Protein AF-A0A1B6LX43-F1 (afdb_monomer_lite)

Radius of gyration: 16.71 Å; chains: 1; bounding box: 38×26×52 Å

Foldseek 3Di:
DDKDKDKDKDFDADPVRHTQKIKIKMKIKDKDDDCPPCVVVSVVVVLVVLVVPQDDVPPDFPQDAPDDDDWFGFRGKDKDKDWDFDPPPHTMIMIMIMIMIMGHDPVCVVVRVVRRSPPRDDD

Organism: NCBI:txid36148

Secondary structure (DSSP, 8-state):
-EEEEEEEEEEEE-TTS-EEEEEEEEEEEEES--TTTSHHHHHHHHHHHHHH----TTS---------SSSPPEEEEEEEEEEEEE-SSS-EEEEEEEEEEEEE-GGGHHHHHHHHHT-----

Sequence (123 aa):
QQVLKVSWNVSLADSNRTPVVQGYVTLTVYGDFNKTSDSDLVSQLVQEKLASLQYQPDNSVQTQNVEDNDDLPLLFSVELKAKIDVTLPVKKSIAIVLDVEVYAQHEHRHQALELVKNIKPSF

pLDDT: mean 77.22, std 13.19, range [44.25, 90.25]

Structure (mmCIF, N/CA/C/O backbone):
data_AF-A0A1B6LX43-F1
#
_entry.id   AF-A0A1B6LX43-F1
#
loop_
_atom_site.group_PDB
_atom_site.id
_atom_site.type_symbol
_atom_site.label_atom_id
_atom_site.label_alt_id
_atom_site.label_comp_id
_atom_site.label_asym_id
_atom_site.label_entity_id
_atom_site.label_seq_id
_atom_site.pdbx_PDB_ins_code
_atom_site.Cartn_x
_atom_site.Cartn_y
_atom_site.Cartn_z
_atom_site.occupancy
_atom_site.B_iso_or_equiv
_atom_site.auth_seq_id
_atom_site.auth_comp_id
_atom_site.auth_asym_id
_atom_site.auth_atom_id
_atom_site.pdbx_PDB_model_num
ATOM 1 N N . GLN A 1 1 ? -17.123 5.881 11.614 1.00 68.38 1 GLN A N 1
ATOM 2 C CA . GLN A 1 1 ? -16.092 5.456 10.652 1.00 68.38 1 GLN A CA 1
ATOM 3 C C . GLN A 1 1 ? -15.236 6.627 10.183 1.00 68.38 1 GLN A C 1
ATOM 5 O O . GLN A 1 1 ? -15.710 7.526 9.497 1.00 68.38 1 GLN A O 1
ATOM 10 N N . GLN A 1 2 ? -13.980 6.638 10.613 1.00 81.38 2 GLN A N 1
ATOM 11 C CA . GLN A 1 2 ? -12.954 7.582 10.184 1.00 81.38 2 GLN A CA 1
ATOM 12 C C . GLN A 1 2 ? -12.116 6.980 9.052 1.00 81.38 2 GLN A C 1
ATOM 14 O O . GLN A 1 2 ? -12.033 5.757 8.922 1.00 81.38 2 GLN A O 1
ATOM 19 N N . VAL A 1 3 ? -11.511 7.854 8.242 1.00 85.44 3 VAL A N 1
ATOM 20 C CA . VAL A 1 3 ? -10.636 7.477 7.123 1.00 85.44 3 VAL A CA 1
ATOM 21 C C . VAL A 1 3 ? -9.316 8.238 7.216 1.00 85.44 3 VAL A C 1
ATOM 23 O O . VAL A 1 3 ? -9.324 9.468 7.343 1.00 85.44 3 VAL A O 1
ATOM 26 N N . LEU A 1 4 ? -8.199 7.514 7.157 1.00 85.19 4 LEU A N 1
ATOM 27 C CA . LEU A 1 4 ? -6.849 8.041 6.952 1.00 85.19 4 LEU A CA 1
ATOM 28 C C . LEU A 1 4 ? -6.369 7.571 5.576 1.00 85.19 4 LEU A C 1
ATOM 30 O O . LEU A 1 4 ? -6.441 6.381 5.286 1.00 85.19 4 LEU A O 1
ATOM 34 N N . LYS A 1 5 ? -5.900 8.497 4.738 1.00 88.69 5 LYS A N 1
ATOM 35 C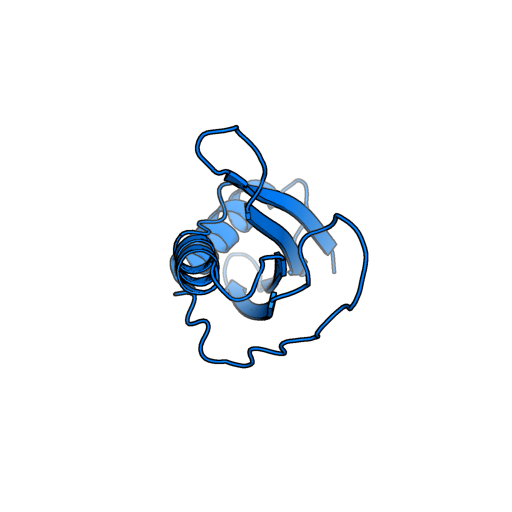 CA . LYS A 1 5 ? -5.374 8.199 3.405 1.00 88.69 5 LYS A CA 1
ATOM 36 C C . LYS A 1 5 ? -3.983 8.798 3.272 1.00 88.69 5 LYS A C 1
ATOM 38 O O . LYS A 1 5 ? -3.816 9.984 3.547 1.00 88.69 5 LYS A O 1
ATOM 43 N N . VAL A 1 6 ? -3.021 7.991 2.845 1.00 87.06 6 VAL A N 1
ATOM 44 C CA . VAL A 1 6 ? -1.645 8.419 2.579 1.00 87.06 6 VAL A CA 1
ATOM 45 C C . VAL A 1 6 ? -1.196 7.814 1.264 1.00 87.06 6 VAL A C 1
ATOM 47 O O . VAL A 1 6 ? -1.426 6.633 1.016 1.00 87.06 6 VAL A O 1
ATOM 50 N N . SER A 1 7 ? -0.561 8.634 0.435 1.00 89.31 7 SER A N 1
ATOM 51 C CA . SER A 1 7 ? -0.056 8.225 -0.869 1.00 89.31 7 SER A CA 1
ATOM 52 C C . SER A 1 7 ? 1.414 8.595 -0.993 1.00 89.31 7 SER A C 1
ATOM 54 O O . SER A 1 7 ? 1.827 9.660 -0.531 1.00 89.31 7 SER A O 1
ATOM 56 N N . TRP A 1 8 ? 2.197 7.719 -1.613 1.00 88.38 8 TRP A N 1
ATOM 57 C CA . TRP A 1 8 ? 3.606 7.951 -1.903 1.00 88.38 8 TRP A CA 1
ATOM 58 C C . TRP A 1 8 ? 3.991 7.325 -3.239 1.00 88.38 8 TRP A C 1
ATOM 60 O O . TRP A 1 8 ? 3.383 6.354 -3.694 1.00 88.38 8 TRP A O 1
ATOM 70 N N . ASN A 1 9 ? 5.031 7.888 -3.847 1.00 88.88 9 ASN A N 1
ATOM 71 C CA . ASN A 1 9 ? 5.549 7.435 -5.129 1.00 88.88 9 ASN A CA 1
ATOM 72 C C . ASN A 1 9 ? 6.897 6.753 -4.910 1.00 88.88 9 ASN A C 1
ATOM 74 O O . ASN A 1 9 ? 7.712 7.199 -4.100 1.00 88.88 9 ASN A O 1
ATOM 78 N N . VAL A 1 10 ? 7.141 5.694 -5.665 1.00 86.50 10 VAL A N 1
ATOM 79 C CA . VAL A 1 10 ? 8.422 4.994 -5.741 1.00 86.50 10 VAL A CA 1
ATOM 80 C C . VAL A 1 10 ? 8.850 4.953 -7.201 1.00 86.50 10 VAL A C 1
ATOM 82 O O . VAL A 1 10 ? 8.017 4.813 -8.090 1.00 86.50 10 VAL A O 1
ATOM 85 N N . SER A 1 11 ? 10.137 5.101 -7.485 1.00 88.38 11 SER A N 1
ATOM 86 C CA . SER A 1 11 ? 10.629 5.013 -8.858 1.00 88.38 11 SER A CA 1
ATOM 87 C C . SER A 1 11 ? 11.989 4.340 -8.923 1.00 88.38 11 SER A C 1
ATOM 89 O O . SER A 1 11 ? 12.796 4.423 -7.997 1.00 88.38 11 SER A O 1
ATOM 91 N N . LEU A 1 12 ? 12.228 3.664 -10.043 1.00 88.06 12 LEU A N 1
ATOM 92 C CA . LEU A 1 12 ? 13.538 3.186 -10.450 1.00 88.06 12 LEU A CA 1
ATOM 93 C C . LEU A 1 12 ? 13.920 3.927 -11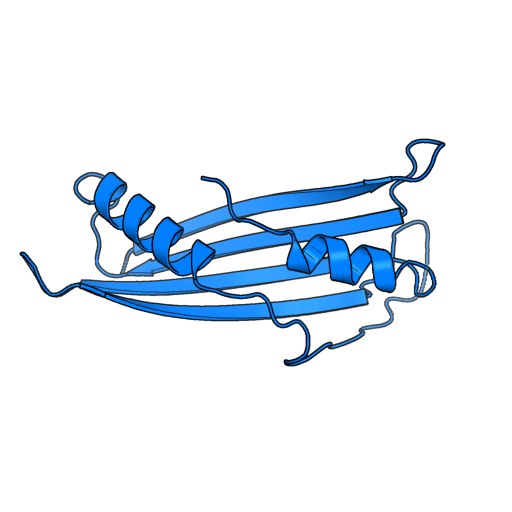.728 1.00 88.06 12 LEU A C 1
ATOM 95 O O . LEU A 1 12 ? 13.120 4.006 -12.662 1.00 88.06 12 LEU A O 1
ATOM 99 N N . ALA A 1 13 ? 15.137 4.455 -11.763 1.00 87.81 13 ALA A N 1
ATOM 100 C CA . ALA A 1 13 ? 15.669 5.156 -12.918 1.00 87.81 13 ALA A CA 1
ATOM 101 C C . ALA A 1 13 ? 16.844 4.394 -13.542 1.00 87.81 13 ALA A C 1
ATOM 103 O O . ALA A 1 13 ? 17.529 3.625 -12.863 1.00 87.81 13 ALA A O 1
ATOM 104 N N . ASP A 1 14 ? 17.071 4.622 -14.831 1.00 84.81 14 ASP A N 1
ATOM 105 C CA . ASP A 1 14 ? 18.259 4.153 -15.538 1.00 84.81 14 ASP A CA 1
ATOM 106 C C . ASP A 1 14 ? 19.518 4.962 -15.157 1.00 84.81 14 ASP A C 1
ATOM 108 O O . ASP A 1 14 ? 19.506 5.852 -14.299 1.00 84.81 14 ASP A O 1
ATOM 112 N N . SER A 1 15 ? 20.641 4.669 -15.818 1.00 85.00 15 SER A N 1
ATOM 113 C CA . SER A 1 15 ? 21.909 5.380 -15.606 1.00 85.00 15 SER A CA 1
ATOM 114 C C . SER A 1 15 ? 21.856 6.874 -15.953 1.00 85.00 15 SER A C 1
ATOM 116 O O . SER A 1 15 ? 22.664 7.643 -15.431 1.00 85.00 15 SER A O 1
ATOM 118 N N . ASN A 1 16 ? 20.899 7.296 -16.781 1.00 87.12 16 ASN A N 1
ATOM 119 C CA . ASN A 1 16 ? 20.681 8.685 -17.180 1.00 87.12 16 ASN A CA 1
ATOM 120 C C . ASN A 1 16 ? 19.671 9.408 -16.275 1.00 87.12 16 ASN A C 1
ATOM 122 O O . ASN A 1 16 ? 19.363 10.574 -16.519 1.00 87.12 16 ASN A O 1
ATOM 126 N N . ARG A 1 17 ? 19.211 8.756 -15.194 1.00 82.81 17 ARG A N 1
ATOM 127 C CA . ARG A 1 17 ? 18.166 9.239 -14.275 1.00 82.81 17 ARG A CA 1
ATOM 128 C C . ARG A 1 17 ? 16.785 9.358 -14.924 1.00 82.81 17 ARG A C 1
ATOM 130 O O . ARG A 1 17 ? 15.908 10.008 -14.354 1.00 82.81 17 ARG A O 1
ATOM 137 N N . THR A 1 18 ? 16.570 8.707 -16.062 1.00 84.25 18 THR A N 1
ATOM 138 C CA . THR A 1 18 ? 15.249 8.591 -16.676 1.00 84.25 18 THR A CA 1
ATOM 139 C C . THR A 1 18 ? 14.459 7.523 -15.920 1.00 84.25 18 THR A C 1
ATOM 141 O O . THR A 1 18 ? 14.978 6.41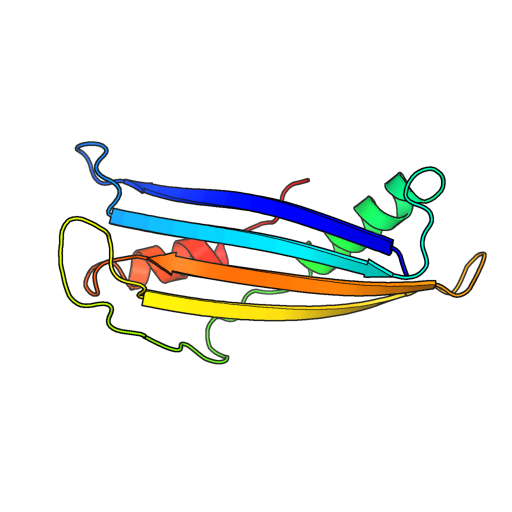9 -15.731 1.00 84.25 18 THR A O 1
ATOM 144 N N . PRO A 1 19 ? 13.236 7.808 -15.442 1.00 83.75 19 PRO A N 1
ATOM 145 C CA . PRO A 1 19 ? 12.419 6.798 -14.782 1.00 83.75 19 PRO A CA 1
ATOM 146 C C . PRO A 1 19 ? 12.062 5.681 -15.771 1.00 83.75 19 PRO A C 1
ATOM 148 O O . PRO A 1 19 ? 11.500 5.941 -16.829 1.00 83.75 19 PRO A O 1
ATOM 151 N N . VAL A 1 20 ? 12.373 4.438 -15.405 1.00 88.44 20 VAL A N 1
ATOM 152 C CA . VAL A 1 20 ? 12.049 3.223 -16.182 1.00 88.44 20 VAL A CA 1
ATOM 153 C C . VAL A 1 20 ? 10.960 2.379 -15.518 1.00 88.44 20 VAL A C 1
ATOM 155 O O . VAL A 1 20 ? 10.293 1.576 -16.169 1.00 88.44 20 VAL A O 1
ATOM 158 N N . VAL A 1 21 ? 10.760 2.587 -14.214 1.00 89.00 21 VAL A N 1
ATOM 159 C CA . VAL A 1 21 ? 9.641 2.062 -13.430 1.00 89.00 21 VAL A CA 1
ATOM 160 C C . VAL A 1 21 ? 9.142 3.176 -12.517 1.00 89.00 21 VAL A C 1
ATOM 162 O O . VAL A 1 21 ? 9.933 3.818 -11.821 1.00 89.00 21 VAL A O 1
ATOM 165 N N . GLN A 1 22 ? 7.832 3.366 -12.466 1.00 89.88 22 GLN A N 1
ATOM 166 C CA . GLN A 1 22 ? 7.149 4.233 -11.514 1.00 89.88 22 GLN A CA 1
ATOM 167 C C . GLN A 1 22 ? 6.079 3.423 -10.789 1.00 89.88 22 GLN A C 1
ATOM 169 O O . GLN A 1 22 ? 5.337 2.672 -11.404 1.00 89.88 22 GLN A O 1
ATOM 174 N N . GLY A 1 23 ? 6.007 3.555 -9.473 1.00 88.88 23 GLY A N 1
ATOM 175 C CA . GLY A 1 23 ? 4.983 2.947 -8.640 1.00 88.88 23 GLY A CA 1
ATOM 176 C C . GLY A 1 23 ? 4.267 4.015 -7.830 1.00 88.88 23 GLY A C 1
ATOM 177 O O . GLY A 1 23 ? 4.907 4.857 -7.199 1.00 88.88 23 GLY A O 1
ATOM 178 N N . TYR A 1 24 ? 2.945 3.958 -7.821 1.00 89.44 24 TYR A N 1
ATOM 179 C CA . TYR A 1 24 ? 2.080 4.808 -7.019 1.00 89.44 24 TYR A CA 1
ATOM 180 C C . TYR A 1 24 ? 1.415 3.935 -5.975 1.00 89.44 24 TYR A C 1
ATOM 182 O O . TYR A 1 24 ? 0.755 2.951 -6.303 1.00 89.44 24 TYR A O 1
ATOM 190 N N . VAL A 1 25 ? 1.617 4.277 -4.708 1.00 87.12 25 VAL A N 1
ATOM 191 C CA . VAL A 1 25 ? 1.095 3.501 -3.590 1.00 87.12 25 VAL A CA 1
ATOM 192 C C . VAL A 1 25 ? 0.145 4.369 -2.794 1.00 87.12 25 VAL A C 1
ATOM 194 O O . VAL A 1 25 ? 0.474 5.495 -2.427 1.00 87.12 25 VAL A O 1
ATOM 197 N N . THR A 1 26 ? -1.040 3.843 -2.517 1.00 89.62 26 THR A N 1
ATOM 198 C CA . THR A 1 26 ? -2.052 4.490 -1.691 1.00 89.62 26 THR A CA 1
ATOM 199 C C . THR A 1 26 ? -2.469 3.547 -0.575 1.00 89.62 26 THR A C 1
ATOM 201 O O . THR A 1 26 ? -3.025 2.483 -0.818 1.00 89.62 26 THR A O 1
ATOM 204 N N . LEU A 1 27 ? -2.238 3.963 0.668 1.00 86.94 27 LEU A N 1
ATOM 205 C CA . LEU A 1 27 ? -2.789 3.317 1.850 1.00 86.94 27 LEU A CA 1
ATOM 206 C C . LEU A 1 27 ? -4.052 4.051 2.290 1.00 86.94 27 LEU A C 1
ATOM 208 O O . LEU A 1 27 ? -4.012 5.244 2.603 1.00 86.94 27 LEU A O 1
ATOM 212 N N . THR A 1 28 ? -5.147 3.311 2.414 1.00 89.88 28 THR A N 1
ATOM 213 C CA . THR A 1 28 ? -6.383 3.783 3.028 1.00 89.88 28 THR A CA 1
ATOM 214 C C . THR A 1 28 ? -6.720 2.948 4.257 1.00 89.88 28 THR A C 1
ATOM 216 O O . THR A 1 28 ? -6.876 1.731 4.188 1.00 89.88 28 THR A O 1
ATOM 219 N N . VAL A 1 29 ? -6.860 3.611 5.402 1.00 87.88 29 VAL A N 1
ATOM 220 C CA . VAL A 1 29 ? -7.222 2.998 6.680 1.00 87.88 29 VAL A CA 1
ATOM 221 C C . VAL A 1 29 ? -8.608 3.482 7.081 1.00 87.88 29 VAL A C 1
ATOM 223 O O . VAL A 1 29 ? -8.835 4.678 7.268 1.00 87.88 29 VAL A O 1
ATOM 226 N N . TYR A 1 30 ? -9.530 2.542 7.239 1.00 90.25 30 TYR A N 1
ATOM 227 C CA . TYR A 1 30 ? -10.894 2.761 7.696 1.00 90.25 30 TYR A CA 1
ATOM 228 C C . TYR A 1 30 ? -11.061 2.192 9.095 1.00 90.25 30 TYR A C 1
ATOM 230 O O . TYR A 1 30 ? -10.541 1.122 9.393 1.00 90.25 30 TYR A O 1
ATOM 238 N N . GLY A 1 31 ? -11.856 2.831 9.940 1.00 86.75 31 GLY A N 1
ATOM 239 C CA . GLY A 1 31 ? -12.248 2.191 11.189 1.00 86.75 31 GLY A CA 1
ATOM 240 C C . GLY A 1 31 ? -12.996 3.090 12.146 1.00 86.75 31 GLY A C 1
ATOM 241 O O . GLY A 1 31 ? -13.213 4.275 11.891 1.00 86.75 31 GLY A O 1
ATOM 242 N N . ASP A 1 32 ? -13.381 2.507 13.271 1.00 82.81 32 ASP A N 1
ATOM 243 C CA . ASP A 1 32 ? -13.991 3.223 14.391 1.00 82.81 32 ASP A CA 1
ATOM 244 C C . ASP A 1 32 ? -12.934 3.532 15.451 1.00 82.81 32 ASP A C 1
ATOM 246 O O . ASP A 1 32 ? -12.966 3.059 16.586 1.00 82.81 32 ASP A O 1
ATOM 250 N N . PHE A 1 33 ? -11.952 4.322 15.029 1.00 81.31 33 PHE A N 1
ATOM 251 C CA . PHE A 1 33 ? -10.939 4.922 15.883 1.00 81.31 33 PHE A CA 1
ATOM 252 C C . PHE A 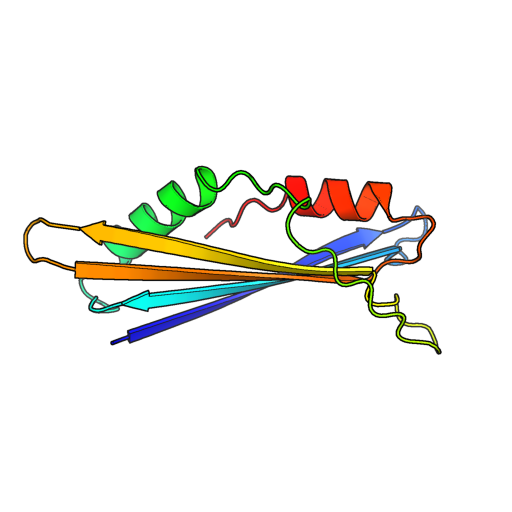1 33 ? -11.095 6.441 15.882 1.00 81.31 33 PHE A C 1
ATOM 254 O O . PHE A 1 33 ? -11.679 7.025 14.969 1.00 81.31 33 PHE A O 1
ATOM 261 N N . ASN A 1 34 ? -10.573 7.080 16.916 1.00 83.12 34 ASN A N 1
ATOM 262 C CA . ASN A 1 34 ? -10.447 8.516 17.039 1.00 83.12 34 ASN A CA 1
ATOM 263 C C . ASN A 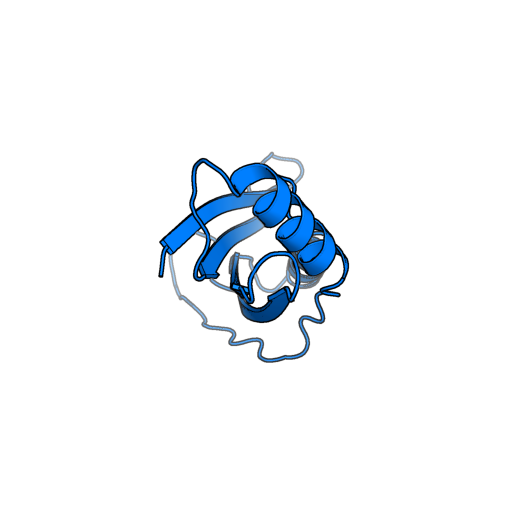1 34 ? -9.043 8.933 16.576 1.00 83.12 34 ASN A C 1
ATOM 265 O O . ASN A 1 34 ? -8.049 8.587 17.206 1.00 83.12 34 ASN A O 1
ATOM 269 N N . LYS A 1 35 ? -8.967 9.707 15.489 1.00 73.19 35 LYS A N 1
ATOM 270 C CA . LYS A 1 35 ? -7.729 10.248 14.900 1.00 73.19 35 LYS A CA 1
ATOM 271 C C . LYS A 1 35 ? -6.789 10.953 15.877 1.00 73.19 35 LYS A C 1
ATOM 273 O O . LYS A 1 35 ? -5.613 11.052 15.561 1.00 73.19 35 LYS A O 1
ATOM 278 N N . THR A 1 36 ? -7.286 11.467 16.999 1.00 75.44 36 THR A N 1
ATOM 279 C CA . THR A 1 36 ? -6.478 12.203 17.976 1.00 75.44 36 THR A CA 1
ATOM 280 C C . THR A 1 36 ? -6.053 11.315 19.138 1.00 75.44 36 THR A C 1
ATOM 282 O O . THR A 1 36 ? -4.886 11.308 19.496 1.00 75.44 36 THR A O 1
ATOM 285 N N . SER A 1 37 ? -6.984 10.576 19.746 1.00 82.44 37 SER A N 1
ATOM 286 C CA . SER A 1 37 ? -6.686 9.794 20.956 1.00 82.44 37 SER A CA 1
ATOM 287 C C . SER A 1 37 ? -6.188 8.377 20.677 1.00 82.44 37 SER A C 1
ATOM 289 O O . SER A 1 37 ? -5.606 7.760 21.560 1.00 82.44 37 SER A O 1
ATOM 291 N N . ASP A 1 38 ? -6.433 7.848 19.476 1.00 81.62 38 ASP A N 1
ATOM 292 C CA . ASP A 1 38 ? -6.032 6.495 19.081 1.00 81.62 38 ASP A CA 1
ATOM 293 C C . ASP A 1 38 ? -4.921 6.491 18.020 1.00 81.62 38 ASP A C 1
ATOM 295 O O . ASP A 1 38 ? -4.627 5.431 17.473 1.00 81.62 38 ASP A O 1
ATOM 299 N N . SER A 1 39 ? -4.327 7.647 17.690 1.00 80.94 39 SER A N 1
ATOM 300 C CA . SER A 1 39 ? -3.383 7.778 16.569 1.00 80.94 39 SER A CA 1
ATOM 301 C C . SER A 1 39 ? -2.203 6.820 16.678 1.00 80.94 39 SER A C 1
ATOM 303 O O . SER A 1 39 ? -1.904 6.127 15.709 1.00 80.94 39 SER A O 1
ATOM 305 N N . ASP A 1 40 ? -1.577 6.737 17.853 1.00 83.31 40 ASP A N 1
ATOM 306 C CA . ASP A 1 40 ? -0.383 5.913 18.061 1.00 83.31 40 ASP A CA 1
ATOM 307 C C . ASP A 1 40 ? -0.712 4.421 17.979 1.00 83.31 40 ASP A C 1
ATOM 309 O O . ASP A 1 40 ? -0.036 3.669 17.280 1.00 83.31 40 ASP A O 1
ATOM 313 N N . LEU A 1 41 ? -1.811 4.003 18.617 1.00 84.62 41 LEU A N 1
ATOM 314 C CA . LEU A 1 41 ? -2.285 2.619 18.573 1.00 84.62 41 LEU A CA 1
ATOM 315 C C . LEU A 1 41 ? -2.650 2.201 17.143 1.00 84.62 41 LEU A C 1
ATOM 317 O O . LEU A 1 41 ? -2.267 1.125 16.692 1.00 84.62 41 LEU A O 1
ATOM 321 N N . VAL A 1 42 ? -3.403 3.041 16.426 1.00 83.19 42 VAL A N 1
ATOM 322 C CA . VAL A 1 42 ? -3.799 2.772 15.037 1.00 83.19 42 VAL A CA 1
ATOM 323 C C . VAL A 1 42 ? -2.567 2.718 14.143 1.00 83.19 42 VAL A C 1
ATOM 325 O O . VAL A 1 42 ? -2.462 1.792 13.344 1.00 83.19 42 VAL A O 1
ATOM 328 N N . SER A 1 43 ? -1.630 3.657 14.298 1.00 82.69 43 SER A N 1
ATOM 329 C CA . SER A 1 43 ? -0.377 3.683 13.539 1.00 82.69 43 SER A CA 1
ATOM 330 C C . SER A 1 43 ? 0.423 2.397 13.750 1.00 82.69 43 SER A C 1
ATOM 332 O O . SER A 1 43 ? 0.759 1.719 12.779 1.00 82.69 43 SER A O 1
ATOM 334 N N . GLN A 1 44 ? 0.626 1.988 15.006 1.00 84.06 44 GLN A N 1
ATOM 335 C CA . GLN A 1 44 ? 1.359 0.769 15.340 1.00 84.06 44 GLN A CA 1
ATOM 336 C C . GLN A 1 44 ? 0.696 -0.484 14.750 1.00 84.06 44 GLN A C 1
ATOM 338 O O . GLN A 1 44 ? 1.353 -1.274 14.076 1.00 84.06 44 GLN A O 1
ATOM 343 N N . LEU A 1 45 ? -0.614 -0.653 14.947 1.00 85.50 45 LEU A N 1
ATOM 344 C CA . LEU A 1 45 ? -1.345 -1.817 14.438 1.00 85.50 45 LEU A CA 1
ATOM 345 C C . LEU A 1 45 ? -1.330 -1.886 12.907 1.00 85.50 45 LEU A C 1
ATOM 347 O O . LEU A 1 45 ? -1.211 -2.967 12.327 1.00 85.50 45 LEU A O 1
ATOM 351 N N . VAL A 1 46 ? -1.449 -0.734 12.244 1.00 82.38 46 VAL A N 1
ATOM 352 C CA . VAL A 1 46 ? -1.346 -0.638 10.786 1.00 82.38 46 VAL A CA 1
ATOM 353 C C . VAL A 1 46 ? 0.059 -1.028 10.330 1.00 82.38 46 VAL A C 1
ATOM 355 O O . VAL A 1 46 ? 0.170 -1.847 9.421 1.00 82.38 46 VAL A O 1
ATOM 358 N N . GLN A 1 47 ? 1.120 -0.535 10.975 1.00 80.19 47 GLN A N 1
ATOM 359 C CA . GLN A 1 47 ? 2.504 -0.898 10.648 1.00 80.19 47 GLN A CA 1
ATOM 360 C C . GLN A 1 47 ? 2.776 -2.396 10.834 1.00 80.19 47 GLN A C 1
ATOM 362 O O . GLN A 1 47 ? 3.298 -3.040 9.924 1.00 80.19 47 GLN A O 1
ATOM 367 N N . GLU A 1 48 ? 2.377 -2.974 11.969 1.00 80.19 48 GLU A N 1
ATOM 368 C CA . GLU A 1 48 ? 2.520 -4.410 12.241 1.00 80.19 48 GLU A CA 1
ATOM 369 C C . GLU A 1 48 ? 1.795 -5.246 11.182 1.00 80.19 48 GLU A C 1
ATOM 371 O O . GLU A 1 48 ? 2.341 -6.220 10.651 1.00 80.19 48 GLU A O 1
ATOM 376 N N . LYS A 1 49 ? 0.572 -4.842 10.814 1.00 81.06 49 LYS A N 1
ATOM 377 C CA . LYS A 1 49 ? -0.196 -5.561 9.802 1.00 81.06 49 LYS A CA 1
ATOM 378 C C . LYS A 1 49 ? 0.426 -5.423 8.419 1.00 81.06 49 LYS A C 1
ATOM 380 O O . LYS A 1 49 ? 0.557 -6.442 7.747 1.00 81.06 49 LYS A O 1
ATOM 385 N N . LEU A 1 50 ? 0.844 -4.226 8.014 1.00 77.31 50 LEU A N 1
ATOM 386 C CA . LEU A 1 50 ? 1.507 -3.990 6.729 1.00 77.31 50 LEU A CA 1
ATOM 387 C C . LEU A 1 50 ? 2.832 -4.754 6.618 1.00 77.31 50 LEU A C 1
ATOM 389 O O . LEU A 1 50 ? 3.086 -5.355 5.581 1.00 77.31 50 LEU A O 1
ATOM 393 N N . ALA A 1 51 ? 3.625 -4.832 7.690 1.00 74.62 51 ALA A N 1
ATOM 394 C CA . ALA A 1 51 ? 4.843 -5.645 7.724 1.00 74.62 51 ALA A CA 1
ATOM 395 C C . ALA A 1 51 ? 4.558 -7.154 7.593 1.00 74.62 51 ALA A C 1
ATOM 397 O O . ALA A 1 51 ? 5.384 -7.897 7.064 1.00 74.62 51 ALA A O 1
ATOM 398 N N . SER A 1 52 ? 3.390 -7.611 8.062 1.00 71.81 52 SER A N 1
ATOM 399 C CA . SER A 1 52 ? 2.943 -9.005 7.920 1.00 71.81 52 SER A CA 1
ATOM 400 C C . SER A 1 52 ? 2.317 -9.326 6.559 1.00 71.81 52 SER A C 1
ATOM 402 O O . SER A 1 52 ? 2.202 -10.500 6.202 1.00 71.81 52 SER A O 1
ATOM 404 N N . LEU A 1 53 ? 1.894 -8.310 5.797 1.00 68.62 53 LEU A N 1
ATOM 405 C CA . LEU A 1 53 ? 1.386 -8.496 4.442 1.00 68.62 53 LEU A CA 1
ATOM 406 C C . LEU A 1 53 ? 2.574 -8.772 3.523 1.00 68.62 53 LEU A C 1
ATOM 408 O O . LEU A 1 53 ? 3.203 -7.869 2.981 1.00 68.62 53 LEU A O 1
ATOM 412 N N . GLN A 1 54 ? 2.891 -10.053 3.346 1.00 59.53 54 GLN A N 1
ATOM 413 C CA . GLN A 1 54 ? 3.778 -10.465 2.269 1.00 59.53 54 GLN A CA 1
ATOM 414 C C . GLN A 1 54 ? 3.089 -10.142 0.942 1.00 59.53 54 GLN A C 1
ATOM 416 O O . GLN A 1 54 ? 2.092 -10.773 0.588 1.00 59.53 54 GLN A O 1
ATOM 421 N N . TYR A 1 55 ? 3.611 -9.152 0.217 1.00 57.84 55 TYR A N 1
ATOM 422 C CA . TYR A 1 55 ? 3.191 -8.871 -1.150 1.00 57.84 55 TYR A CA 1
ATOM 423 C C . TYR A 1 55 ? 3.488 -10.096 -2.016 1.00 57.84 55 TYR A C 1
ATOM 425 O O . TYR A 1 55 ? 4.637 -10.365 -2.366 1.00 57.84 55 TYR A O 1
ATOM 433 N N . GLN A 1 56 ? 2.443 -10.844 -2.358 1.00 55.81 56 GLN A N 1
ATOM 434 C CA . GLN A 1 56 ? 2.494 -11.870 -3.390 1.00 55.81 56 GLN A CA 1
ATOM 435 C C . GLN A 1 56 ? 1.793 -11.300 -4.627 1.00 55.81 56 GLN A C 1
ATOM 437 O O . GLN A 1 56 ? 0.565 -11.354 -4.699 1.00 55.81 56 GLN A O 1
ATOM 442 N N . PRO A 1 57 ? 2.537 -10.719 -5.590 1.00 50.97 57 PRO A N 1
ATOM 443 C CA . PRO A 1 57 ? 1.967 -10.122 -6.802 1.00 50.97 57 PRO A CA 1
ATOM 444 C C . PRO A 1 57 ? 1.302 -11.140 -7.755 1.00 50.97 57 PRO A C 1
ATOM 446 O O . PRO A 1 57 ? 0.947 -10.785 -8.873 1.00 50.97 57 PRO A O 1
ATOM 449 N N . ASP A 1 58 ? 1.111 -12.392 -7.327 1.00 47.50 58 ASP A N 1
ATOM 450 C CA . ASP A 1 58 ? 0.415 -13.440 -8.083 1.00 47.50 58 ASP A CA 1
ATOM 451 C C . ASP A 1 58 ? -1.108 -13.231 -8.161 1.00 47.50 58 ASP A C 1
ATOM 453 O O . ASP A 1 58 ? -1.758 -13.706 -9.092 1.00 47.50 58 ASP A O 1
ATOM 457 N N . ASN A 1 59 ? -1.707 -12.473 -7.239 1.00 44.25 59 ASN A N 1
ATOM 458 C CA . ASN A 1 59 ? -3.161 -12.320 -7.208 1.00 44.25 59 ASN A CA 1
ATOM 459 C C . ASN A 1 59 ? -3.614 -11.067 -7.978 1.00 44.25 59 ASN A C 1
ATOM 461 O O . ASN A 1 59 ? -3.808 -9.995 -7.412 1.00 44.25 59 ASN A O 1
ATOM 465 N N . SER A 1 60 ? -3.846 -11.267 -9.280 1.00 44.81 60 SER A N 1
ATOM 466 C CA . SER A 1 60 ? -4.490 -10.364 -10.253 1.00 44.81 60 SER A CA 1
ATOM 467 C C . SER A 1 60 ? -3.634 -9.241 -10.853 1.00 44.81 60 SER A C 1
ATOM 469 O O . SER A 1 60 ? -3.947 -8.062 -10.762 1.00 44.81 60 SER A O 1
ATOM 471 N N . VAL A 1 61 ? -2.590 -9.623 -11.592 1.00 51.53 61 VAL A N 1
ATOM 472 C CA . VAL A 1 61 ? -1.953 -8.741 -12.582 1.00 51.53 61 VAL A CA 1
ATOM 473 C C . VAL A 1 61 ? -2.982 -8.402 -13.677 1.00 51.53 61 VAL A C 1
ATOM 475 O O . VAL A 1 61 ? -3.129 -9.146 -14.645 1.00 51.53 61 VAL A O 1
ATOM 478 N N . GLN A 1 62 ? -3.722 -7.299 -13.543 1.00 51.09 62 GLN A N 1
ATOM 479 C CA . GLN A 1 62 ? -4.421 -6.703 -14.685 1.00 51.09 62 GLN A CA 1
ATOM 480 C C . GLN A 1 62 ? -3.420 -5.836 -15.448 1.00 51.09 62 GLN A C 1
ATOM 482 O O . GLN A 1 62 ? -3.205 -4.675 -15.111 1.00 51.09 62 GLN A O 1
ATOM 487 N N . THR A 1 63 ? -2.769 -6.418 -16.455 1.00 52.09 63 THR A N 1
ATOM 488 C CA . THR A 1 63 ? -1.996 -5.651 -17.437 1.00 52.09 63 THR A CA 1
ATOM 489 C C . THR A 1 63 ? -2.981 -4.847 -18.286 1.00 52.09 63 THR A C 1
ATOM 491 O O . THR A 1 63 ? -3.695 -5.432 -19.103 1.00 52.09 63 THR A O 1
ATOM 494 N N . GLN A 1 64 ? -3.063 -3.531 -18.097 1.00 50.22 64 GLN A N 1
ATOM 495 C CA . GLN A 1 64 ? -3.764 -2.658 -19.038 1.00 50.22 64 GLN A CA 1
ATOM 496 C C . GLN A 1 64 ? -2.722 -1.982 -19.916 1.00 50.22 64 GLN A C 1
ATOM 498 O O . GLN A 1 64 ? -2.007 -1.095 -19.467 1.00 50.22 64 GLN A O 1
ATOM 503 N N . ASN A 1 65 ? -2.645 -2.401 -21.178 1.00 48.28 65 ASN A N 1
ATOM 504 C CA . ASN A 1 65 ? -1.857 -1.685 -22.171 1.00 48.28 65 ASN A CA 1
ATOM 505 C C . ASN A 1 65 ? -2.501 -0.312 -22.380 1.00 48.28 65 ASN A C 1
ATOM 507 O O . ASN A 1 65 ? -3.506 -0.196 -23.080 1.00 48.28 65 ASN A O 1
ATOM 511 N N . VAL A 1 66 ? -1.945 0.715 -21.745 1.00 50.25 66 VAL A N 1
ATOM 512 C CA . VAL A 1 66 ? -2.206 2.096 -22.136 1.00 50.25 66 VAL A CA 1
ATOM 513 C C . VAL A 1 66 ? -1.248 2.370 -23.288 1.00 50.25 66 VAL A C 1
ATOM 515 O O . VAL A 1 66 ? -0.044 2.503 -23.082 1.00 50.25 66 VAL A O 1
ATOM 518 N N . GLU A 1 67 ? -1.765 2.312 -24.513 1.00 51.12 67 GLU A N 1
ATOM 519 C CA . GLU A 1 67 ? -1.027 2.759 -25.689 1.00 51.12 67 GLU A CA 1
ATOM 520 C C . GLU A 1 67 ? -0.857 4.286 -25.637 1.00 51.12 67 GLU A C 1
ATOM 522 O O . GLU A 1 67 ? -1.830 5.022 -25.469 1.00 51.12 67 GLU A O 1
ATOM 527 N N . ASP A 1 68 ? 0.389 4.695 -25.887 1.00 47.28 68 ASP A N 1
ATOM 528 C CA . ASP A 1 68 ? 0.826 5.937 -26.535 1.00 47.28 68 ASP A CA 1
ATOM 529 C C . ASP A 1 68 ? 1.246 7.164 -25.685 1.00 47.28 68 ASP A C 1
ATOM 531 O O . ASP A 1 68 ? 0.482 7.710 -24.893 1.00 47.28 68 ASP A O 1
ATOM 535 N N . ASN A 1 69 ? 2.455 7.646 -26.032 1.00 46.50 69 ASN A N 1
ATOM 536 C CA . ASN A 1 69 ? 3.190 8.881 -25.683 1.00 46.50 69 ASN A CA 1
ATOM 537 C C . ASN A 1 69 ? 3.924 8.973 -24.341 1.00 46.50 69 ASN A C 1
ATOM 539 O O . ASN A 1 69 ? 3.269 9.109 -23.323 1.00 46.50 69 ASN A O 1
ATOM 543 N N . ASP A 1 70 ? 5.271 9.018 -24.425 1.00 56.50 70 ASP A N 1
ATOM 544 C CA . ASP A 1 70 ? 6.331 9.469 -23.477 1.00 56.50 70 ASP A CA 1
ATOM 545 C C . ASP A 1 70 ? 6.271 9.052 -21.987 1.00 56.50 70 ASP A C 1
ATOM 547 O O . ASP A 1 70 ? 7.284 9.097 -21.288 1.00 56.50 70 ASP A O 1
ATOM 551 N N . ASP A 1 71 ? 5.128 8.591 -21.501 1.00 68.56 71 ASP A N 1
ATOM 552 C CA . ASP A 1 71 ? 4.871 8.094 -20.164 1.00 68.56 71 ASP A CA 1
ATOM 553 C C . ASP A 1 71 ? 4.977 6.562 -20.138 1.00 68.56 71 ASP A C 1
ATOM 555 O O . ASP A 1 71 ? 4.671 5.850 -21.101 1.00 68.56 71 ASP A O 1
ATOM 559 N N . LEU A 1 72 ? 5.451 6.026 -19.012 1.00 79.81 72 LEU A N 1
ATOM 560 C CA . LEU A 1 72 ? 5.553 4.581 -18.819 1.00 79.81 72 LEU A CA 1
ATOM 561 C C . LEU A 1 72 ? 4.140 3.962 -18.827 1.00 79.81 72 LEU A C 1
ATOM 563 O O . LEU A 1 72 ? 3.266 4.455 -18.114 1.00 79.81 72 LEU A O 1
ATOM 567 N N . PRO A 1 73 ? 3.890 2.864 -19.565 1.00 84.88 73 PRO A N 1
ATOM 568 C CA . PRO A 1 73 ? 2.567 2.244 -19.601 1.00 84.88 73 PRO A CA 1
ATOM 569 C C . PRO A 1 73 ? 2.245 1.553 -18.271 1.00 84.88 73 PRO A C 1
ATOM 571 O O . PRO A 1 73 ? 3.148 1.040 -17.604 1.00 84.88 73 PRO A O 1
ATOM 574 N N . LEU A 1 74 ? 0.958 1.488 -17.898 1.00 85.25 74 LEU A N 1
ATOM 575 C CA . LEU A 1 74 ? 0.510 0.743 -16.716 1.00 85.25 74 LEU A CA 1
ATOM 576 C C . LEU A 1 74 ? 0.821 -0.747 -16.901 1.00 85.25 74 LEU A C 1
ATOM 578 O O . LEU A 1 74 ? 0.200 -1.449 -17.694 1.00 85.25 74 LEU A O 1
ATOM 582 N N . LEU A 1 75 ? 1.782 -1.251 -16.139 1.00 83.62 75 LEU A N 1
ATOM 583 C CA . LEU A 1 75 ? 2.174 -2.647 -16.204 1.00 83.62 75 LEU A CA 1
ATOM 584 C C . LEU A 1 75 ? 1.214 -3.517 -15.392 1.00 83.62 75 LEU A C 1
ATOM 586 O O . LEU A 1 75 ? 0.799 -4.568 -15.871 1.00 83.62 75 LEU A O 1
ATOM 590 N N . PHE A 1 76 ? 0.873 -3.110 -14.167 1.00 79.50 76 PHE A N 1
ATOM 591 C CA . PHE A 1 76 ? -0.103 -3.813 -13.334 1.00 79.50 76 PHE A CA 1
ATOM 592 C C . PHE A 1 76 ? -0.626 -2.952 -12.181 1.00 79.50 76 PHE A C 1
ATOM 594 O O . PHE A 1 76 ? 0.029 -2.006 -11.744 1.00 79.50 76 PHE A O 1
ATOM 601 N N . SER A 1 77 ? -1.785 -3.341 -11.650 1.00 84.25 77 SER A N 1
ATOM 602 C CA . SER A 1 77 ? -2.358 -2.805 -10.415 1.00 84.25 77 SER A CA 1
ATOM 603 C C . SER A 1 77 ? -2.651 -3.942 -9.437 1.00 84.25 77 SER A C 1
ATOM 605 O O . SER A 1 77 ? -3.056 -5.027 -9.854 1.00 84.25 77 SER A O 1
ATOM 607 N N . VAL A 1 78 ? -2.401 -3.713 -8.148 1.00 80.19 78 VAL A N 1
ATOM 608 C CA . VAL A 1 78 ? -2.654 -4.660 -7.057 1.00 80.19 78 VAL A CA 1
ATOM 609 C C . VAL A 1 78 ? -3.377 -3.935 -5.931 1.00 80.19 78 VAL A C 1
ATOM 611 O O . VAL A 1 78 ? -2.917 -2.901 -5.454 1.00 80.19 78 VAL A O 1
ATOM 614 N N . GLU A 1 79 ? -4.470 -4.525 -5.455 1.00 84.38 79 GLU A N 1
ATOM 615 C CA . GLU A 1 79 ? -5.193 -4.079 -4.266 1.00 84.38 79 GLU A CA 1
ATOM 616 C C . GLU A 1 79 ? -5.050 -5.139 -3.165 1.00 84.38 79 GLU A C 1
ATOM 618 O O . GLU A 1 79 ? -5.448 -6.295 -3.331 1.00 84.38 79 GLU A O 1
ATOM 623 N N . LEU A 1 80 ? -4.494 -4.757 -2.014 1.00 80.25 80 LEU A N 1
ATOM 624 C CA . LEU A 1 80 ? -4.402 -5.613 -0.834 1.00 80.25 80 LEU A CA 1
ATOM 625 C C . LEU A 1 80 ? -5.348 -5.122 0.254 1.00 80.25 80 LEU A C 1
ATOM 627 O O . LEU A 1 80 ? -5.300 -3.968 0.677 1.00 80.25 80 LEU A O 1
ATOM 631 N N . LYS A 1 81 ? -6.184 -6.033 0.752 1.00 84.06 81 LYS A N 1
ATOM 632 C CA . LYS A 1 81 ? -7.161 -5.760 1.808 1.00 84.06 81 LYS A CA 1
ATOM 633 C C . LYS A 1 81 ? -6.820 -6.549 3.061 1.00 84.06 81 LYS A C 1
ATOM 635 O O . LYS A 1 81 ? -6.625 -7.762 3.010 1.00 84.06 81 LYS A O 1
ATOM 640 N N . ALA A 1 82 ? -6.796 -5.873 4.202 1.00 83.50 82 ALA A N 1
ATOM 641 C CA . ALA A 1 82 ? -6.585 -6.492 5.501 1.00 83.50 82 ALA A CA 1
ATOM 642 C C . ALA A 1 82 ? -7.552 -5.934 6.542 1.00 83.50 82 ALA A C 1
ATOM 644 O O . ALA A 1 82 ? -8.006 -4.796 6.457 1.00 83.50 82 ALA A O 1
ATOM 645 N N . LYS A 1 83 ? -7.851 -6.743 7.556 1.00 86.12 83 LYS A N 1
ATOM 646 C CA . LYS A 1 83 ? -8.671 -6.343 8.697 1.00 86.12 83 LYS A CA 1
ATOM 647 C C . LYS A 1 83 ? -7.931 -6.641 9.996 1.00 86.12 83 LYS A C 1
ATOM 649 O O . LYS A 1 83 ? -7.257 -7.666 10.105 1.00 86.12 83 LYS A O 1
ATOM 654 N N . ILE A 1 84 ? -8.059 -5.733 10.955 1.00 84.00 84 ILE A N 1
ATOM 655 C CA . ILE A 1 84 ? -7.541 -5.834 12.315 1.00 84.00 84 ILE A CA 1
ATOM 656 C C . ILE A 1 84 ? -8.725 -5.614 13.253 1.00 84.00 84 ILE A C 1
ATOM 658 O O . ILE A 1 84 ? -9.354 -4.555 13.238 1.00 84.00 84 ILE A O 1
ATOM 662 N N . ASP A 1 85 ? -9.033 -6.618 14.064 1.00 83.38 85 ASP A N 1
ATOM 663 C CA . ASP A 1 85 ? -10.015 -6.512 15.137 1.00 83.38 85 ASP A CA 1
ATOM 664 C C . ASP A 1 85 ? -9.259 -6.361 16.465 1.00 83.38 85 ASP A C 1
ATOM 666 O O . ASP A 1 85 ? -8.454 -7.215 16.833 1.00 83.38 85 ASP A O 1
ATOM 670 N N . VAL A 1 86 ? -9.503 -5.258 17.173 1.00 75.19 86 VAL A N 1
ATOM 671 C CA . VAL A 1 86 ? -8.889 -4.935 18.469 1.00 75.19 86 VAL A CA 1
ATOM 672 C C . VAL A 1 86 ? -9.959 -5.041 19.539 1.00 75.19 86 VAL A C 1
ATOM 674 O O . VAL A 1 86 ? -11.021 -4.440 19.399 1.00 75.19 86 VAL A O 1
ATOM 677 N N . THR A 1 87 ? -9.692 -5.781 20.612 1.00 71.75 87 THR A N 1
ATOM 678 C CA . THR A 1 87 ? -10.721 -6.098 21.620 1.00 71.75 87 THR A CA 1
ATOM 679 C C . THR A 1 87 ? -10.523 -5.369 22.955 1.00 71.75 87 THR A C 1
ATOM 681 O O . THR A 1 87 ? -11.368 -5.496 23.833 1.00 71.75 87 THR A O 1
ATOM 684 N N . LEU A 1 88 ? -9.456 -4.580 23.134 1.00 62.88 88 LEU A N 1
ATOM 685 C CA . LEU A 1 88 ? -9.159 -3.893 24.400 1.00 62.88 88 LEU A CA 1
ATOM 686 C C . LEU A 1 88 ? -8.684 -2.449 24.160 1.00 62.88 88 LEU A C 1
ATOM 688 O O . LEU A 1 88 ? -7.862 -2.242 23.269 1.00 62.88 88 LEU A O 1
ATOM 692 N N . PRO A 1 89 ? -9.147 -1.446 24.939 1.00 61.81 89 PRO A N 1
ATOM 693 C CA . PRO A 1 89 ? -10.205 -1.493 25.962 1.00 61.81 89 PRO A CA 1
ATOM 694 C C . PRO A 1 89 ? -11.641 -1.452 25.393 1.00 61.81 89 PRO A C 1
ATOM 696 O O . PRO A 1 89 ? -12.598 -1.664 26.130 1.00 61.81 89 PRO A O 1
ATOM 699 N N . VAL A 1 90 ? -11.809 -1.189 24.093 1.00 71.88 90 VAL A N 1
ATOM 700 C CA . VAL A 1 90 ? -13.101 -1.180 23.382 1.00 71.88 90 VAL A CA 1
ATOM 701 C C . VAL A 1 90 ? -12.929 -1.942 22.074 1.00 71.88 90 VAL A C 1
ATOM 703 O O . VAL A 1 90 ? -11.873 -1.845 21.449 1.00 71.88 90 VAL A O 1
ATOM 706 N N . LYS A 1 91 ? -13.963 -2.675 21.642 1.00 78.12 91 LYS A N 1
ATOM 707 C CA . LYS A 1 91 ? -13.949 -3.365 20.350 1.00 78.12 91 LYS A CA 1
ATOM 708 C C . LYS A 1 91 ? -13.850 -2.348 19.210 1.00 78.12 91 LYS A C 1
ATOM 710 O O . LYS A 1 91 ? -14.789 -1.588 18.984 1.00 78.12 91 LYS A O 1
ATOM 715 N N . LYS A 1 92 ? -12.737 -2.364 18.480 1.00 80.75 92 LYS A N 1
ATOM 716 C CA . LYS A 1 92 ? -12.503 -1.548 17.283 1.00 80.75 92 LYS A CA 1
ATOM 717 C C . LYS A 1 92 ? -12.188 -2.453 16.106 1.00 80.75 92 LYS A C 1
ATOM 719 O O . LYS A 1 92 ? -11.522 -3.473 16.254 1.00 80.75 92 LYS A O 1
ATOM 724 N N . SER A 1 93 ? -12.672 -2.063 14.937 1.00 85.06 93 SER A N 1
ATOM 725 C CA . SER A 1 93 ? -12.338 -2.707 13.673 1.00 85.06 93 SER A CA 1
ATOM 726 C C . SER A 1 93 ? -11.607 -1.693 12.812 1.00 85.06 93 SER A C 1
ATOM 728 O O . SER A 1 93 ? -12.135 -0.610 12.552 1.00 85.06 93 SER A O 1
ATOM 730 N N . ILE A 1 94 ? -10.411 -2.060 12.369 1.00 86.88 94 ILE A N 1
ATOM 731 C CA . ILE A 1 94 ? -9.616 -1.306 11.410 1.00 86.88 94 ILE A CA 1
ATOM 732 C C . ILE A 1 94 ? -9.551 -2.141 10.132 1.00 86.88 94 ILE A C 1
ATOM 734 O O . ILE A 1 94 ? -9.172 -3.309 10.164 1.00 86.88 94 ILE A O 1
ATOM 738 N N . ALA A 1 95 ? -9.945 -1.560 9.009 1.00 88.75 95 ALA A N 1
ATOM 739 C CA . ALA A 1 95 ? -9.741 -2.127 7.688 1.00 88.75 95 ALA A CA 1
ATOM 740 C C . ALA A 1 95 ? -8.662 -1.322 6.968 1.00 88.75 95 ALA A C 1
ATOM 742 O O . ALA A 1 95 ? -8.651 -0.095 7.017 1.00 88.75 95 ALA A O 1
ATOM 743 N N . ILE A 1 96 ? -7.761 -2.027 6.308 1.00 86.94 96 ILE A N 1
ATOM 744 C CA . ILE A 1 96 ? -6.653 -1.474 5.549 1.00 86.94 96 ILE A CA 1
ATOM 745 C C . ILE A 1 96 ? -6.864 -1.877 4.097 1.00 86.94 96 ILE A C 1
ATOM 747 O O . ILE A 1 96 ? -7.100 -3.052 3.812 1.00 86.94 96 ILE A O 1
ATOM 751 N N . VAL A 1 97 ? -6.777 -0.904 3.204 1.00 88.31 97 VAL A N 1
ATOM 752 C CA . VAL A 1 97 ? -6.739 -1.096 1.757 1.00 88.31 97 VAL A CA 1
ATOM 753 C C . VAL A 1 97 ? -5.451 -0.464 1.258 1.00 88.31 97 VAL A C 1
ATOM 755 O O . VAL A 1 97 ? -5.120 0.655 1.645 1.00 88.31 97 VAL A O 1
ATOM 758 N N . LEU A 1 98 ? -4.701 -1.208 0.465 1.00 85.50 98 LEU A N 1
ATOM 759 C CA . LEU A 1 98 ? -3.409 -0.808 -0.052 1.00 85.50 98 LEU A CA 1
ATOM 760 C C . LEU A 1 98 ? -3.414 -1.027 -1.556 1.00 85.50 98 LEU A C 1
ATOM 762 O O . LEU A 1 98 ? -3.340 -2.162 -2.024 1.00 85.50 98 LEU A O 1
ATOM 766 N N . ASP A 1 99 ? -3.530 0.076 -2.275 1.00 87.75 99 ASP A N 1
ATOM 767 C CA . ASP A 1 99 ? -3.570 0.131 -3.726 1.00 87.75 99 ASP A CA 1
ATOM 768 C C . ASP A 1 99 ? -2.166 0.440 -4.246 1.00 87.75 99 ASP A C 1
ATOM 770 O O . ASP A 1 99 ? -1.523 1.392 -3.793 1.00 87.75 99 ASP A O 1
ATOM 774 N N . VAL A 1 100 ? -1.674 -0.375 -5.173 1.00 85.31 100 VAL A N 1
ATOM 775 C CA . VAL A 1 100 ? -0.371 -0.208 -5.820 1.00 85.31 100 VAL A CA 1
ATOM 776 C C . VAL A 1 100 ? -0.571 -0.242 -7.324 1.00 85.31 100 VAL A C 1
ATOM 778 O O . VAL A 1 100 ? -0.988 -1.261 -7.866 1.00 85.31 100 VAL A O 1
ATOM 781 N N . GLU A 1 101 ? -0.211 0.837 -8.003 1.00 89.12 101 GLU A N 1
ATOM 782 C CA . GLU A 1 101 ? -0.189 0.919 -9.463 1.00 89.12 101 GLU A CA 1
ATOM 783 C C . GLU A 1 101 ? 1.255 1.036 -9.930 1.00 89.12 101 GLU A C 1
ATOM 785 O O . GLU A 1 101 ? 1.997 1.880 -9.428 1.00 89.12 101 GLU A O 1
ATOM 790 N N . VAL A 1 102 ? 1.674 0.194 -10.874 1.00 87.38 102 VAL A N 1
ATOM 791 C CA . VAL A 1 102 ? 3.047 0.196 -11.387 1.00 87.38 102 VAL A CA 1
ATOM 792 C C . VAL A 1 102 ? 3.060 0.397 -12.882 1.00 87.38 102 VAL A C 1
ATOM 794 O O . VAL A 1 102 ? 2.481 -0.388 -13.627 1.00 87.38 102 VAL A O 1
ATOM 797 N N . TYR A 1 103 ? 3.798 1.410 -13.300 1.00 88.12 103 TYR A N 1
ATOM 798 C CA . TYR A 1 103 ? 3.991 1.836 -14.667 1.00 88.12 103 TYR A CA 1
ATOM 799 C C . TYR A 1 103 ? 5.424 1.515 -15.081 1.00 88.12 103 TYR A C 1
ATOM 801 O O . TYR A 1 103 ? 6.383 1.925 -14.422 1.00 88.12 103 TYR A O 1
ATOM 809 N N . ALA A 1 104 ? 5.580 0.725 -16.134 1.00 86.44 104 ALA A N 1
ATOM 810 C CA . ALA A 1 104 ? 6.872 0.307 -16.658 1.00 86.44 104 ALA A CA 1
ATOM 811 C C . ALA A 1 104 ? 6.698 -0.291 -18.052 1.00 86.44 104 ALA A C 1
ATOM 813 O O . ALA A 1 104 ? 5.707 -0.970 -18.326 1.00 86.44 104 ALA A O 1
ATOM 814 N N . GLN A 1 105 ? 7.704 -0.129 -18.911 1.00 83.25 105 GLN A N 1
ATOM 815 C CA . GLN A 1 105 ? 7.754 -0.897 -20.154 1.00 83.25 105 GLN A CA 1
ATOM 816 C C . GLN A 1 105 ? 7.891 -2.398 -19.856 1.00 83.25 105 GLN A C 1
ATOM 818 O O . GLN A 1 105 ? 8.445 -2.801 -18.830 1.00 83.25 105 GLN A O 1
ATOM 823 N N . HIS A 1 106 ? 7.413 -3.244 -20.773 1.00 77.69 106 HIS A N 1
ATOM 824 C CA . HIS A 1 106 ? 7.383 -4.696 -20.574 1.00 77.69 106 HIS A CA 1
ATOM 825 C C . HIS A 1 106 ? 8.778 -5.300 -20.305 1.00 77.69 106 HIS A C 1
ATOM 827 O O . HIS A 1 106 ? 8.901 -6.258 -19.540 1.00 77.69 106 HIS A O 1
ATOM 833 N N . GLU A 1 107 ? 9.843 -4.723 -20.872 1.00 83.00 107 GLU A N 1
ATOM 834 C CA . GLU A 1 107 ? 11.229 -5.146 -20.619 1.00 83.00 107 GLU A CA 1
ATOM 835 C C . GLU A 1 107 ? 11.677 -4.940 -19.161 1.00 83.00 107 GLU A C 1
ATOM 837 O O . GLU A 1 107 ? 12.453 -5.733 -18.627 1.00 83.00 107 GLU A O 1
ATOM 842 N N . HIS A 1 108 ? 11.101 -3.955 -18.470 1.00 85.00 108 HIS A N 1
ATOM 843 C CA . HIS A 1 108 ? 11.382 -3.646 -17.069 1.00 85.00 108 HIS A CA 1
ATOM 844 C C . HIS A 1 108 ? 10.464 -4.399 -16.091 1.00 85.00 108 HIS A C 1
ATOM 846 O O . HIS A 1 108 ? 10.501 -4.151 -14.884 1.00 85.00 108 HIS A O 1
ATOM 852 N N . ARG A 1 109 ? 9.669 -5.377 -16.562 1.00 82.38 109 ARG A N 1
ATOM 853 C CA . ARG A 1 109 ? 8.724 -6.146 -15.730 1.00 82.38 109 ARG A CA 1
ATOM 854 C C . ARG A 1 109 ? 9.372 -6.783 -14.503 1.00 82.38 109 ARG A C 1
ATOM 856 O O . ARG A 1 109 ? 8.779 -6.777 -13.428 1.00 82.38 109 ARG A O 1
ATOM 863 N N . HIS A 1 110 ? 10.577 -7.332 -14.639 1.00 84.38 110 HIS A N 1
ATOM 864 C CA . HIS A 1 110 ? 11.273 -7.932 -13.499 1.00 84.38 110 HIS A CA 1
ATOM 865 C C . HIS A 1 110 ? 11.604 -6.884 -12.424 1.00 84.38 110 HIS A C 1
ATOM 867 O O . HIS A 1 110 ? 11.317 -7.097 -11.250 1.00 84.38 110 HIS A O 1
ATOM 873 N N . GLN A 1 111 ? 12.124 -5.725 -12.833 1.00 85.62 111 GLN A N 1
ATOM 874 C CA . GLN A 1 111 ? 12.433 -4.613 -11.931 1.00 85.62 111 GLN A CA 1
ATOM 875 C C . GLN A 1 111 ? 11.168 -4.048 -11.273 1.00 85.62 111 GLN A C 1
ATOM 877 O O . GLN A 1 111 ? 11.178 -3.754 -10.081 1.00 85.62 111 GLN A O 1
ATOM 882 N N . ALA A 1 112 ? 10.067 -3.960 -12.021 1.00 83.06 112 ALA A N 1
ATOM 883 C CA . ALA A 1 112 ? 8.762 -3.555 -11.512 1.00 83.06 112 ALA A CA 1
ATOM 884 C C . ALA A 1 112 ? 8.228 -4.508 -10.428 1.00 83.06 112 ALA A C 1
ATOM 886 O O . ALA A 1 112 ? 7.759 -4.062 -9.381 1.00 83.06 112 ALA A O 1
ATOM 887 N N . LEU A 1 113 ? 8.351 -5.822 -10.635 1.00 82.62 113 LEU A N 1
ATOM 888 C CA . LEU A 1 113 ? 7.954 -6.820 -9.638 1.00 82.62 113 LEU A CA 1
ATOM 889 C C . LEU A 1 113 ? 8.830 -6.761 -8.382 1.00 82.62 113 LEU A C 1
ATOM 891 O O . LEU A 1 113 ? 8.310 -6.845 -7.270 1.00 82.62 113 LEU A O 1
ATOM 895 N N . GLU A 1 114 ? 10.143 -6.594 -8.540 1.00 82.06 114 GLU A N 1
ATOM 896 C CA . GLU A 1 114 ? 11.061 -6.443 -7.406 1.00 82.06 114 GLU A CA 1
ATOM 897 C C . GLU A 1 114 ? 10.800 -5.150 -6.625 1.00 82.06 114 GLU A C 1
ATOM 899 O O . GLU A 1 114 ? 10.829 -5.164 -5.394 1.00 82.06 114 GLU A O 1
ATOM 904 N N . LEU A 1 115 ? 10.476 -4.047 -7.305 1.00 81.25 115 LEU A N 1
ATOM 905 C CA . LEU A 1 115 ? 10.079 -2.798 -6.658 1.00 81.25 115 LEU A CA 1
ATOM 906 C C . LEU A 1 115 ? 8.849 -3.013 -5.767 1.00 81.25 115 LEU A C 1
ATOM 908 O O . LEU A 1 115 ? 8.874 -2.594 -4.614 1.00 81.25 115 LEU A O 1
ATOM 912 N N . VAL A 1 116 ? 7.833 -3.746 -6.235 1.00 74.56 116 VAL A N 1
ATOM 913 C CA . VAL A 1 116 ? 6.616 -4.010 -5.445 1.00 74.56 116 VAL A CA 1
ATOM 914 C C . VAL A 1 116 ? 6.843 -4.947 -4.273 1.00 74.56 116 VAL A C 1
ATOM 916 O O . VAL A 1 116 ? 6.343 -4.677 -3.184 1.00 74.56 116 VAL A O 1
ATOM 919 N N . LYS A 1 117 ?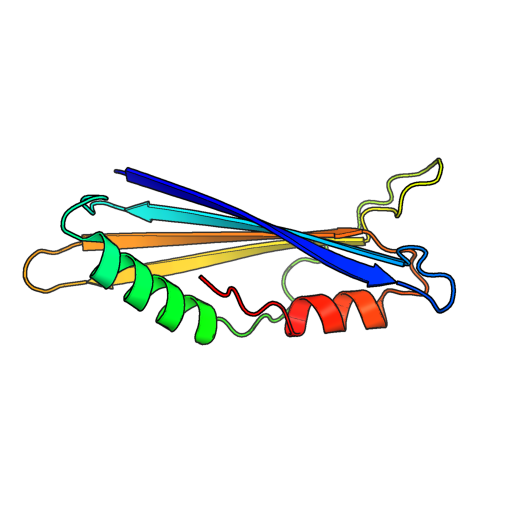 7.640 -6.007 -4.444 1.00 74.88 117 LYS A N 1
ATOM 920 C CA . LYS A 1 117 ? 8.020 -6.886 -3.322 1.00 74.88 117 LYS A CA 1
ATOM 921 C C . LYS A 1 117 ? 8.737 -6.128 -2.206 1.00 74.88 117 LYS A C 1
ATOM 923 O O . LYS A 1 117 ? 8.650 -6.515 -1.044 1.00 74.88 117 LYS A O 1
ATOM 928 N N . ASN A 1 118 ? 9.457 -5.070 -2.571 1.00 68.75 118 ASN A N 1
ATOM 929 C CA . ASN A 1 118 ? 10.201 -4.231 -1.645 1.00 68.75 118 ASN A CA 1
ATOM 930 C C . ASN A 1 118 ? 9.415 -3.006 -1.159 1.00 68.75 118 ASN A C 1
ATOM 932 O O . ASN A 1 118 ? 9.964 -2.248 -0.356 1.00 68.75 118 ASN A O 1
ATOM 936 N N . ILE A 1 119 ? 8.154 -2.808 -1.576 1.00 69.38 119 ILE A N 1
ATOM 937 C CA . ILE A 1 119 ? 7.300 -1.785 -0.966 1.00 69.38 119 ILE A CA 1
ATOM 938 C C . ILE A 1 119 ? 7.091 -2.190 0.490 1.00 69.38 119 ILE A C 1
ATOM 940 O O . ILE A 1 119 ? 6.323 -3.086 0.827 1.00 69.38 119 ILE A O 1
ATOM 944 N N . LYS A 1 120 ? 7.808 -1.501 1.370 1.00 62.50 120 LYS A N 1
ATOM 945 C CA . LYS A 1 120 ? 7.566 -1.501 2.803 1.00 62.50 120 LYS A CA 1
ATOM 946 C C . LYS A 1 120 ? 6.914 -0.165 3.108 1.00 62.50 120 LYS A C 1
ATOM 948 O O . LYS A 1 120 ? 7.602 0.850 3.012 1.00 62.50 120 LYS A O 1
ATOM 953 N N . PRO A 1 121 ? 5.614 -0.127 3.425 1.00 52.72 121 PRO A N 1
ATOM 954 C CA . PRO A 1 121 ? 4.989 1.101 3.883 1.00 52.72 121 PRO A CA 1
ATOM 955 C C . PRO A 1 121 ? 5.732 1.592 5.131 1.00 52.72 121 PRO A C 1
ATOM 957 O O . PRO A 1 121 ? 5.657 0.965 6.185 1.00 52.72 121 PRO A O 1
ATOM 960 N N . SER A 1 122 ? 6.501 2.670 5.000 1.00 44.53 122 SER A N 1
ATOM 961 C CA . SER A 1 122 ? 7.121 3.366 6.127 1.00 44.53 122 SER A CA 1
ATOM 962 C C . SER A 1 122 ? 6.272 4.587 6.454 1.00 44.53 122 SER A C 1
ATOM 964 O O . SER A 1 122 ? 6.065 5.427 5.577 1.00 44.53 122 SER A O 1
ATOM 966 N N . PHE A 1 123 ? 5.779 4.654 7.687 1.00 49.97 123 PHE A N 1
ATOM 967 C CA . PHE A 1 123 ? 5.024 5.772 8.255 1.00 49.97 123 PHE A CA 1
ATOM 968 C C . PHE A 1 123 ? 5.818 6.404 9.386 1.00 49.97 123 PHE A C 1
ATOM 970 O O . PHE A 1 123 ? 6.377 5.617 10.185 1.00 49.97 123 PHE A O 1
#